Protein AF-W0RUN1-F1 (afdb_monomer_lite)

Foldseek 3Di:
DDPDPPVVVVVVVVVVCVVVVVVVVVPDPPDDPDPVNVVVVVVVVVVVVVVVVVVVVVVVVVVVVVVVVVVVVVVVVVVVVVVVVVVVVVVVVVVVVPPPPPDFDWAADPVRFIWTWDKDDAPCVVVDCRQIWIWIDGPQKIWIDRDDDPCVSVDDSHVVNVVVVDPRTDIDNDPDDDDDD

Structure (mmCIF, N/CA/C/O backbone):
data_AF-W0RUN1-F1
#
_entry.id   AF-W0RUN1-F1
#
loop_
_atom_site.group_PDB
_atom_site.id
_atom_site.type_symbol
_atom_site.label_atom_id
_atom_site.label_alt_id
_atom_site.label_comp_id
_atom_site.label_asym_id
_atom_site.label_entity_id
_atom_site.label_seq_id
_atom_site.pdbx_PDB_ins_code
_atom_site.Cartn_x
_atom_site.Cartn_y
_atom_site.Cartn_z
_atom_site.occupancy
_atom_site.B_iso_or_equiv
_atom_site.auth_seq_id
_atom_site.auth_comp_id
_atom_site.auth_asym_id
_atom_site.auth_atom_id
_atom_site.pdbx_PDB_model_num
ATOM 1 N N . MET A 1 1 ? 5.891 -4.183 -20.766 1.00 42.50 1 MET A N 1
ATOM 2 C CA . MET A 1 1 ? 6.185 -4.812 -22.067 1.00 42.50 1 MET A CA 1
ATOM 3 C C . MET A 1 1 ? 7.178 -3.918 -22.786 1.00 42.50 1 MET A C 1
ATOM 5 O O . MET A 1 1 ? 6.830 -2.793 -23.115 1.00 42.50 1 MET A O 1
ATOM 9 N N . SER A 1 2 ? 8.441 -4.336 -22.864 1.00 42.81 2 SER A N 1
ATOM 10 C CA . SER A 1 2 ? 9.472 -3.628 -23.635 1.00 42.81 2 SER A CA 1
ATOM 11 C C . SER A 1 2 ? 9.159 -3.742 -25.132 1.00 42.81 2 SER A C 1
ATOM 13 O O . SER A 1 2 ? 8.591 -4.765 -25.519 1.00 42.81 2 SER A O 1
ATOM 15 N N . PRO A 1 3 ? 9.534 -2.768 -25.978 1.00 51.84 3 PRO A N 1
ATOM 16 C CA . PRO A 1 3 ? 9.567 -3.003 -27.410 1.00 51.84 3 PRO A CA 1
ATOM 17 C C . PRO A 1 3 ? 10.746 -3.944 -27.664 1.00 51.84 3 PRO A C 1
ATOM 19 O O . PRO A 1 3 ? 11.905 -3.539 -27.615 1.00 51.84 3 PRO A O 1
ATOM 22 N N . ASN A 1 4 ? 10.452 -5.233 -27.827 1.00 47.16 4 A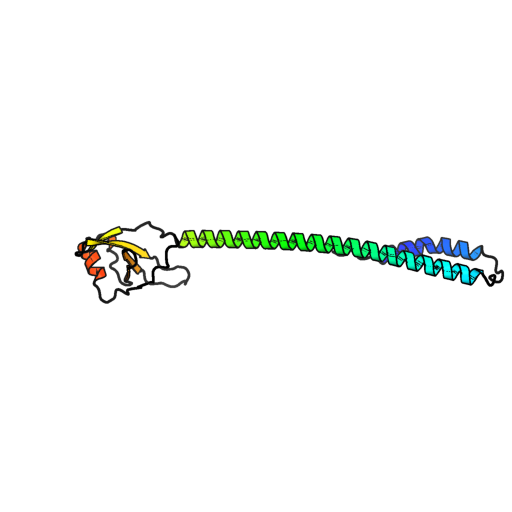SN A N 1
ATOM 23 C CA . ASN A 1 4 ? 11.400 -6.143 -28.449 1.00 47.16 4 ASN A CA 1
ATOM 24 C C . ASN A 1 4 ? 11.634 -5.572 -29.846 1.00 47.16 4 ASN A C 1
ATOM 26 O O . ASN A 1 4 ? 10.679 -5.459 -30.614 1.00 47.16 4 ASN A O 1
ATOM 30 N N . VAL A 1 5 ? 12.866 -5.159 -30.147 1.00 53.25 5 VAL A N 1
ATOM 31 C CA . VAL A 1 5 ? 13.280 -4.982 -31.539 1.00 53.25 5 VAL A CA 1
ATOM 32 C C . VAL A 1 5 ? 12.952 -6.305 -32.207 1.00 53.25 5 VAL A C 1
ATOM 34 O O . VAL A 1 5 ? 13.479 -7.344 -31.811 1.00 53.25 5 VAL A O 1
ATOM 37 N N . ASP A 1 6 ? 11.976 -6.276 -33.105 1.00 75.06 6 ASP A N 1
ATOM 38 C CA . ASP A 1 6 ? 11.451 -7.479 -33.716 1.00 75.06 6 ASP A CA 1
ATOM 39 C C . ASP A 1 6 ? 12.507 -7.998 -34.692 1.00 75.06 6 ASP A C 1
ATOM 41 O O . ASP A 1 6 ? 12.622 -7.548 -35.832 1.00 75.06 6 ASP A O 1
ATOM 45 N N . VAL A 1 7 ? 13.350 -8.896 -34.182 1.00 63.97 7 VAL A N 1
ATOM 46 C CA . VAL A 1 7 ? 14.444 -9.529 -34.923 1.00 63.97 7 VAL A CA 1
ATOM 47 C C . VAL A 1 7 ? 13.901 -10.228 -36.168 1.00 63.97 7 VAL A C 1
ATOM 49 O O . VAL A 1 7 ? 14.569 -10.232 -37.197 1.00 63.97 7 VAL A O 1
ATOM 52 N N . VAL A 1 8 ? 12.669 -10.746 -36.109 1.00 71.12 8 VAL A N 1
ATOM 53 C CA . VAL A 1 8 ? 11.999 -11.352 -37.264 1.00 71.12 8 VAL A CA 1
ATOM 54 C C . VAL A 1 8 ? 11.726 -10.281 -38.313 1.00 71.12 8 VAL A C 1
ATOM 56 O O . VAL A 1 8 ? 12.097 -10.446 -39.473 1.00 71.12 8 VAL A O 1
ATOM 59 N N . ARG A 1 9 ? 11.190 -9.129 -37.899 1.00 73.06 9 ARG A N 1
ATOM 60 C CA . ARG A 1 9 ? 10.934 -8.010 -38.811 1.00 73.06 9 ARG A CA 1
ATOM 61 C C . ARG A 1 9 ? 12.207 -7.421 -39.422 1.00 73.06 9 ARG A C 1
ATOM 63 O O . ARG A 1 9 ? 12.200 -7.027 -40.586 1.00 73.06 9 ARG A O 1
ATOM 70 N N . ALA A 1 10 ? 13.296 -7.359 -38.661 1.00 66.75 10 ALA A N 1
ATOM 71 C CA . ALA A 1 10 ? 14.588 -6.899 -39.168 1.00 66.75 10 ALA A CA 1
ATOM 72 C C . ALA A 1 10 ? 15.166 -7.858 -40.225 1.00 66.75 10 ALA A C 1
ATOM 74 O O . ALA A 1 10 ? 15.696 -7.400 -41.236 1.00 66.75 10 ALA A O 1
ATOM 75 N N . LEU A 1 11 ? 15.022 -9.173 -40.026 1.00 69.69 11 LEU A N 1
ATOM 76 C CA . LEU A 1 11 ? 15.449 -10.189 -40.993 1.00 69.69 11 LEU A CA 1
ATOM 77 C C . LEU A 1 11 ? 14.595 -10.179 -42.270 1.00 69.69 11 LEU A C 1
ATOM 79 O O . LEU A 1 11 ? 15.141 -10.338 -43.358 1.00 69.69 11 LEU A O 1
ATOM 83 N N . GLU A 1 12 ? 13.287 -9.927 -42.163 1.00 81.12 12 GLU A N 1
ATOM 84 C CA . GLU A 1 12 ? 12.407 -9.751 -43.330 1.00 81.12 12 GLU A CA 1
ATOM 85 C C . GLU A 1 12 ? 12.781 -8.532 -44.179 1.00 81.12 12 GLU A C 1
ATOM 87 O O . GLU A 1 12 ? 12.732 -8.584 -45.404 1.00 81.12 12 GLU A O 1
ATOM 92 N N . LEU A 1 13 ? 13.144 -7.416 -43.543 1.00 79.12 13 LEU A N 1
ATOM 93 C CA . LEU A 1 13 ? 13.573 -6.221 -44.273 1.00 79.12 13 LEU A CA 1
ATOM 94 C C . LEU A 1 13 ? 14.930 -6.439 -44.955 1.00 79.12 13 LEU A C 1
ATOM 96 O O . LEU A 1 13 ? 15.142 -5.957 -46.064 1.00 79.12 13 LEU A O 1
ATOM 100 N N . LEU A 1 14 ? 15.828 -7.199 -44.324 1.00 71.38 14 LEU A N 1
ATOM 101 C CA . LEU A 1 14 ? 17.114 -7.579 -44.910 1.00 71.38 14 LEU A CA 1
ATOM 102 C C . LEU A 1 14 ? 16.947 -8.463 -46.151 1.00 71.38 14 LEU A C 1
ATOM 104 O O . LEU A 1 14 ? 17.580 -8.183 -47.165 1.00 71.38 14 LEU A O 1
ATOM 108 N N . SER A 1 15 ? 16.065 -9.466 -46.115 1.00 81.06 15 SER A N 1
ATOM 109 C CA . SER A 1 15 ? 15.825 -10.337 -47.276 1.00 81.06 15 SER A CA 1
ATOM 110 C C . SER A 1 15 ? 15.152 -9.612 -48.445 1.00 81.06 15 SER A C 1
ATOM 112 O O . SER A 1 15 ? 15.349 -9.983 -49.600 1.00 81.06 15 SER A O 1
ATOM 114 N N . GLN A 1 16 ? 14.392 -8.546 -48.173 1.00 82.56 16 GLN A N 1
ATOM 115 C CA . GLN A 1 16 ? 13.814 -7.689 -49.214 1.00 82.56 16 GLN A CA 1
ATOM 116 C C . GLN A 1 16 ? 14.858 -6.791 -49.895 1.00 82.56 16 GLN A C 1
ATOM 118 O O . GLN A 1 16 ? 14.716 -6.499 -51.079 1.00 82.56 16 GLN A O 1
ATOM 123 N N . LEU A 1 17 ? 15.902 -6.375 -49.172 1.00 71.19 17 LEU A N 1
ATOM 124 C CA . LEU A 1 17 ? 16.966 -5.498 -49.684 1.00 71.19 17 LEU A CA 1
ATOM 125 C C . LEU A 1 17 ? 18.107 -6.263 -50.374 1.00 71.19 17 LEU A C 1
ATOM 127 O O . LEU A 1 17 ? 18.824 -5.700 -51.199 1.00 71.19 17 LEU A O 1
ATOM 131 N N . GLU A 1 18 ? 18.274 -7.546 -50.059 1.00 77.19 18 GLU A N 1
ATOM 132 C CA . GLU A 1 18 ? 19.295 -8.429 -50.632 1.00 77.19 18 GLU A CA 1
ATOM 133 C C . GLU A 1 18 ? 19.329 -8.455 -52.180 1.00 77.19 18 GLU A C 1
ATOM 135 O O . GLU A 1 18 ? 20.415 -8.293 -52.743 1.00 77.19 18 GLU A O 1
ATOM 140 N N . PRO A 1 19 ? 18.202 -8.569 -52.917 1.00 76.88 19 PRO A N 1
ATOM 141 C CA . PRO A 1 19 ? 18.239 -8.568 -54.382 1.00 76.88 19 PRO A CA 1
ATOM 142 C C . PRO A 1 19 ? 18.638 -7.213 -54.990 1.00 76.88 19 PRO A C 1
ATOM 144 O O . PRO A 1 19 ? 19.267 -7.187 -56.048 1.00 76.88 19 PRO A O 1
ATOM 147 N N . GLU A 1 20 ? 18.327 -6.092 -54.332 1.00 70.81 20 GLU A N 1
ATOM 148 C CA . GLU A 1 20 ? 18.754 -4.759 -54.785 1.00 70.81 20 GLU A CA 1
ATOM 149 C C . GLU A 1 20 ? 20.259 -4.548 -54.568 1.00 70.81 20 GLU A C 1
ATOM 151 O O . GLU A 1 20 ? 20.944 -3.983 -55.423 1.00 70.81 20 GLU A O 1
ATOM 156 N N . LEU A 1 21 ? 20.794 -5.065 -53.458 1.00 66.25 21 LEU A N 1
ATOM 157 C CA . LEU A 1 21 ? 22.228 -5.042 -53.163 1.00 66.25 21 LEU A CA 1
ATOM 158 C C . LEU A 1 21 ? 23.026 -5.881 -54.170 1.00 66.25 21 LEU A C 1
ATOM 160 O O . LEU A 1 21 ? 24.030 -5.407 -54.703 1.00 66.25 21 LEU A O 1
ATOM 164 N N . LEU A 1 22 ? 22.539 -7.080 -54.497 1.00 72.19 22 LEU A N 1
ATOM 165 C CA . LEU A 1 22 ? 23.160 -7.958 -55.494 1.00 72.19 22 LEU A CA 1
ATOM 166 C C . LEU A 1 22 ? 23.122 -7.357 -56.908 1.00 72.19 22 LEU A C 1
ATOM 168 O O . LEU A 1 22 ? 24.088 -7.478 -57.663 1.00 72.19 22 LEU A O 1
ATOM 172 N N . ALA A 1 23 ? 22.033 -6.671 -57.272 1.00 73.62 23 ALA A N 1
ATOM 173 C CA . ALA A 1 23 ? 21.937 -5.970 -58.551 1.00 73.62 23 ALA A CA 1
ATOM 174 C C . ALA A 1 23 ? 22.937 -4.805 -58.649 1.00 73.62 23 ALA A C 1
ATOM 176 O O . ALA A 1 23 ? 23.514 -4.576 -59.712 1.00 73.62 23 ALA A O 1
ATOM 177 N N . HIS A 1 24 ? 23.184 -4.096 -57.545 1.00 58.31 24 HIS A N 1
ATOM 178 C CA . HIS A 1 24 ? 24.196 -3.043 -57.493 1.00 58.31 24 HIS A CA 1
ATOM 179 C C . HIS A 1 24 ? 25.624 -3.587 -57.585 1.00 58.31 24 HIS A C 1
ATOM 181 O O . HIS A 1 24 ? 26.453 -2.974 -58.256 1.00 58.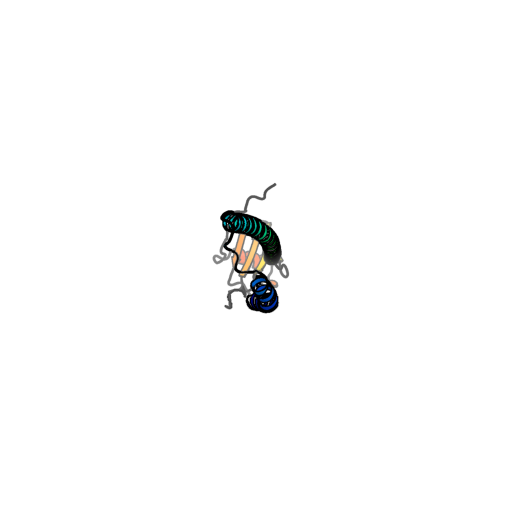31 24 HIS A O 1
ATOM 187 N N . GLU A 1 25 ? 25.906 -4.739 -56.977 1.00 60.25 25 GLU A N 1
ATOM 188 C CA . GLU A 1 25 ? 27.221 -5.388 -57.039 1.00 60.25 25 GLU A CA 1
ATOM 189 C C . GLU A 1 25 ? 27.553 -5.888 -58.457 1.00 60.25 25 GLU A C 1
ATOM 191 O O . GLU A 1 25 ? 28.678 -5.723 -58.927 1.00 60.25 25 GLU A O 1
ATOM 196 N N . ALA A 1 26 ? 26.558 -6.396 -59.193 1.00 64.69 26 ALA A N 1
ATOM 197 C CA . ALA A 1 26 ? 26.730 -6.895 -60.562 1.00 64.69 26 ALA A CA 1
ATOM 198 C C . ALA A 1 26 ? 27.010 -5.800 -61.615 1.00 64.69 26 ALA A C 1
ATOM 200 O O . ALA A 1 26 ? 27.512 -6.101 -62.700 1.00 64.69 26 ALA A O 1
ATOM 201 N N . VAL A 1 27 ? 26.680 -4.537 -61.322 1.00 63.47 27 VAL A N 1
ATOM 202 C CA . VAL A 1 27 ? 26.853 -3.398 -62.245 1.00 63.47 27 VAL A CA 1
ATOM 203 C C . VAL A 1 27 ? 28.206 -2.700 -62.058 1.00 63.47 27 VAL A C 1
ATOM 205 O O . VAL A 1 27 ? 28.616 -1.918 -62.917 1.00 63.47 27 VAL A O 1
ATOM 208 N N . VAL A 1 28 ? 28.947 -2.999 -60.985 1.00 54.78 28 VAL A N 1
ATOM 209 C CA . VAL A 1 28 ? 30.280 -2.428 -60.759 1.00 54.78 28 VAL A CA 1
ATOM 210 C C . VAL A 1 28 ? 31.309 -3.220 -61.579 1.00 54.78 28 VAL A C 1
ATOM 212 O O . VAL A 1 28 ? 31.583 -4.379 -61.263 1.00 54.78 28 VAL A O 1
ATOM 215 N N . PRO A 1 29 ? 31.906 -2.648 -62.645 1.00 57.69 29 PRO A N 1
ATOM 216 C CA . PRO A 1 29 ? 32.961 -3.334 -63.379 1.00 57.69 29 PRO A CA 1
ATOM 217 C C . PRO A 1 29 ? 34.154 -3.594 -62.443 1.00 57.69 29 PRO A C 1
ATOM 219 O O . PRO A 1 29 ? 34.445 -2.743 -61.599 1.00 57.69 29 PRO A O 1
ATOM 222 N N . PRO A 1 30 ? 34.893 -4.711 -62.597 1.00 58.34 30 PRO A N 1
ATOM 223 C CA . PRO A 1 30 ? 36.082 -5.012 -61.801 1.00 58.34 30 PRO A CA 1
ATOM 224 C C . PRO A 1 30 ? 37.256 -4.108 -62.219 1.00 58.34 30 PRO A C 1
ATOM 226 O O . PRO A 1 30 ? 38.252 -4.544 -62.794 1.00 58.34 30 PRO A O 1
ATOM 229 N N . GLY A 1 31 ? 37.124 -2.808 -61.972 1.00 59.00 31 GLY A N 1
ATOM 230 C CA . GLY A 1 31 ? 38.216 -1.851 -61.975 1.00 59.00 31 GLY A CA 1
ATOM 231 C C . GLY A 1 31 ? 38.886 -1.880 -60.610 1.00 59.00 31 GLY A C 1
ATOM 232 O O . GLY A 1 31 ? 38.207 -1.931 -59.587 1.00 59.00 31 GLY A O 1
ATOM 233 N N . ARG A 1 32 ? 40.225 -1.872 -60.582 1.00 51.28 32 ARG A N 1
ATOM 234 C CA . ARG A 1 32 ? 40.988 -1.731 -59.333 1.00 51.28 32 ARG A CA 1
ATOM 235 C C . ARG A 1 32 ? 40.402 -0.562 -58.528 1.00 51.28 32 ARG A C 1
ATOM 237 O O . ARG A 1 32 ? 40.355 0.531 -59.095 1.00 51.28 32 ARG A O 1
ATOM 244 N N . PRO A 1 33 ? 39.992 -0.764 -57.260 1.00 55.75 33 PRO A N 1
ATOM 245 C CA . PRO A 1 33 ? 39.537 0.339 -56.429 1.00 55.75 33 PRO A CA 1
ATOM 246 C C . PRO A 1 33 ? 40.650 1.379 -56.412 1.00 55.75 33 PRO A C 1
ATOM 248 O O . PRO A 1 33 ? 41.820 1.045 -56.182 1.00 55.75 33 PRO A O 1
ATOM 251 N N . SER A 1 34 ? 40.303 2.625 -56.729 1.00 57.16 34 SER A N 1
ATOM 252 C CA . SER A 1 34 ? 41.247 3.719 -56.573 1.00 57.16 34 SER A CA 1
ATOM 253 C C . SER A 1 34 ? 41.699 3.703 -55.111 1.00 57.16 34 SER A C 1
ATOM 255 O O . SER A 1 34 ? 40.866 3.475 -54.230 1.00 57.16 34 SER A O 1
ATOM 257 N N . PRO A 1 35 ? 42.983 3.938 -54.795 1.00 56.78 35 PRO A N 1
ATOM 258 C CA . PRO A 1 35 ? 43.450 3.968 -53.409 1.00 56.78 35 PRO A CA 1
ATOM 259 C C . PRO A 1 35 ? 42.685 4.970 -52.514 1.00 56.78 35 PRO A C 1
ATOM 261 O O . PRO A 1 35 ? 42.828 4.912 -51.301 1.00 56.78 35 PRO A O 1
ATOM 264 N N . GLY A 1 36 ? 41.841 5.848 -53.077 1.00 67.56 36 GLY A N 1
ATOM 265 C CA . GLY A 1 36 ? 40.927 6.721 -52.333 1.00 67.56 36 GLY A CA 1
ATOM 266 C C . GLY A 1 36 ? 39.513 6.176 -52.061 1.00 67.56 36 GLY A C 1
ATOM 267 O O . GLY A 1 36 ? 38.819 6.748 -51.220 1.00 67.56 36 GLY A O 1
ATOM 268 N N . ASP A 1 37 ? 39.075 5.100 -52.722 1.00 73.94 37 ASP A N 1
ATOM 269 C CA . ASP A 1 37 ? 37.693 4.597 -52.621 1.00 73.94 37 ASP A CA 1
ATOM 270 C C . ASP A 1 37 ? 37.463 3.822 -51.317 1.00 73.94 37 ASP A C 1
ATOM 272 O O . ASP A 1 37 ? 36.435 3.994 -50.662 1.00 73.94 37 ASP A O 1
ATOM 276 N N . GLY A 1 38 ? 38.458 3.035 -50.890 1.00 76.50 38 GLY A N 1
ATOM 277 C CA . GLY A 1 38 ? 38.433 2.353 -49.592 1.00 76.50 38 GLY A CA 1
ATOM 278 C C . GLY A 1 38 ? 38.380 3.346 -48.431 1.00 76.50 38 GLY A C 1
ATOM 279 O O . GLY A 1 38 ? 37.528 3.235 -47.554 1.00 76.50 38 GLY A O 1
ATOM 280 N N . ASP A 1 39 ? 39.205 4.392 -48.485 1.00 76.44 39 ASP A N 1
ATOM 281 C CA . ASP A 1 39 ? 39.202 5.462 -47.484 1.00 76.44 39 ASP A CA 1
ATOM 282 C C . ASP A 1 39 ? 37.882 6.253 -47.472 1.00 76.44 39 ASP A C 1
ATOM 284 O O . ASP A 1 39 ? 37.433 6.718 -46.420 1.00 76.44 39 ASP A O 1
ATOM 288 N N . ALA A 1 40 ? 37.249 6.446 -48.634 1.00 74.19 40 ALA A N 1
ATOM 289 C CA . ALA A 1 40 ? 35.947 7.102 -48.729 1.00 74.19 40 ALA A CA 1
ATOM 290 C C . ALA A 1 40 ? 34.832 6.244 -48.115 1.00 74.19 40 ALA A C 1
ATOM 292 O O . ALA A 1 40 ? 34.020 6.770 -47.346 1.00 74.19 40 ALA A O 1
ATOM 293 N N . LEU A 1 41 ? 34.832 4.938 -48.392 1.00 79.00 41 LEU A N 1
ATOM 294 C CA . LEU A 1 41 ? 33.904 3.980 -47.797 1.00 79.00 41 LEU A CA 1
ATOM 295 C C . LEU A 1 41 ? 34.080 3.906 -46.275 1.00 79.00 41 LEU A C 1
ATOM 297 O O . LEU A 1 41 ? 33.103 4.030 -45.537 1.00 79.00 41 LEU A O 1
ATOM 301 N N . ASP A 1 42 ? 35.317 3.813 -45.790 1.00 77.44 42 ASP A N 1
ATOM 302 C CA . ASP A 1 42 ? 35.623 3.785 -44.358 1.00 77.44 42 ASP A CA 1
ATOM 303 C C . ASP A 1 42 ? 35.148 5.054 -43.640 1.00 77.44 42 ASP A C 1
ATOM 305 O O . ASP A 1 42 ? 34.577 4.986 -42.545 1.00 77.44 42 ASP A O 1
ATOM 309 N N . ARG A 1 43 ? 35.328 6.233 -44.252 1.00 72.31 43 ARG A N 1
ATOM 310 C CA . ARG A 1 43 ? 34.796 7.493 -43.708 1.00 72.31 43 ARG A CA 1
ATOM 311 C C . ARG A 1 43 ? 33.269 7.494 -43.664 1.00 72.31 43 ARG A C 1
ATOM 313 O O . ARG A 1 43 ? 32.705 7.916 -42.652 1.00 72.31 43 ARG A O 1
ATOM 320 N N . ALA A 1 44 ? 32.606 7.011 -44.714 1.00 76.31 44 ALA A N 1
ATOM 321 C CA . ALA A 1 44 ? 31.148 6.929 -44.769 1.00 76.31 44 ALA A CA 1
ATOM 322 C C . ALA A 1 44 ? 30.592 5.964 -43.708 1.00 76.31 44 ALA A C 1
ATOM 324 O O . ALA A 1 44 ? 29.668 6.325 -42.977 1.00 76.31 44 ALA A O 1
ATOM 325 N N . LEU A 1 45 ? 31.206 4.787 -43.544 1.00 75.44 45 LEU A N 1
ATOM 326 C CA . LEU A 1 45 ? 30.834 3.806 -42.522 1.00 75.44 45 LEU A CA 1
ATOM 327 C C . LEU A 1 45 ? 31.027 4.361 -41.107 1.00 75.44 45 LEU A C 1
ATOM 329 O O . LEU A 1 45 ? 30.131 4.245 -40.269 1.00 75.44 45 LEU A O 1
ATOM 333 N N . ARG A 1 46 ? 32.155 5.031 -40.832 1.00 75.25 46 ARG A N 1
ATOM 334 C CA . ARG A 1 46 ? 32.400 5.673 -39.527 1.00 75.25 46 ARG A CA 1
ATOM 335 C C . ARG A 1 46 ? 31.381 6.773 -39.229 1.00 75.25 46 ARG A C 1
ATOM 337 O O . ARG A 1 46 ? 30.883 6.840 -38.105 1.00 75.25 46 ARG A O 1
ATOM 344 N N . ALA A 1 47 ? 31.046 7.607 -40.214 1.00 77.31 47 ALA A N 1
ATOM 345 C CA . ALA A 1 47 ? 30.034 8.651 -40.064 1.00 77.31 47 ALA A CA 1
ATOM 346 C C . ALA A 1 47 ? 28.631 8.060 -39.833 1.00 77.31 47 ALA A C 1
ATOM 348 O O . ALA A 1 47 ? 27.917 8.506 -38.932 1.00 77.31 47 ALA A O 1
ATOM 349 N N . GLY A 1 48 ? 28.263 7.017 -40.584 1.00 78.31 48 GLY A N 1
ATOM 350 C CA . GLY A 1 48 ? 27.003 6.289 -40.417 1.00 78.31 48 GLY A CA 1
ATOM 351 C C . GLY A 1 48 ? 26.875 5.652 -39.032 1.00 78.31 48 GLY A C 1
ATOM 352 O O . GLY A 1 48 ? 25.873 5.856 -38.349 1.00 78.31 48 GLY A O 1
ATOM 353 N N . LEU A 1 49 ? 27.923 4.969 -38.557 1.00 76.19 49 LEU A N 1
ATOM 354 C CA . LEU A 1 49 ? 27.967 4.384 -37.212 1.00 76.19 49 LEU A CA 1
ATOM 355 C C . LEU A 1 49 ? 27.877 5.442 -36.106 1.00 76.19 49 LEU A C 1
ATOM 357 O O . LEU A 1 49 ? 27.197 5.228 -35.101 1.00 76.19 49 LEU A O 1
ATOM 361 N N 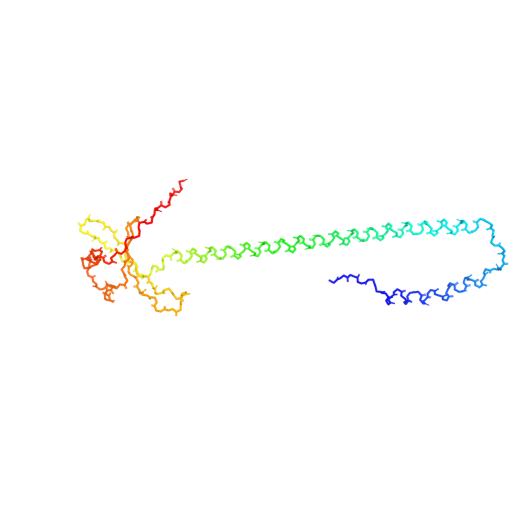. ALA A 1 50 ? 28.549 6.586 -36.269 1.00 71.00 50 ALA A N 1
ATOM 362 C CA . ALA A 1 50 ? 28.464 7.688 -35.314 1.00 71.00 50 ALA A CA 1
ATOM 363 C C . ALA A 1 50 ? 27.036 8.249 -35.232 1.00 71.00 50 ALA A C 1
ATOM 365 O O . ALA A 1 50 ? 26.513 8.437 -34.133 1.00 71.00 50 ALA A O 1
ATOM 366 N N . ARG A 1 51 ? 26.379 8.445 -36.382 1.00 81.75 51 ARG A N 1
ATOM 367 C CA . ARG A 1 51 ? 24.983 8.891 -36.449 1.00 81.75 51 ARG A CA 1
ATOM 368 C C . ARG A 1 51 ? 24.031 7.887 -35.800 1.00 81.75 51 ARG A C 1
ATOM 370 O O . ARG A 1 51 ? 23.232 8.283 -34.956 1.00 81.75 51 ARG A O 1
ATOM 377 N N . LEU A 1 52 ? 24.174 6.599 -36.116 1.00 79.31 52 LEU A N 1
ATOM 378 C CA . LEU A 1 52 ? 23.353 5.536 -35.536 1.00 79.31 52 LEU A CA 1
ATOM 379 C C . LEU A 1 52 ? 23.487 5.494 -34.005 1.00 79.31 52 LEU A C 1
ATOM 381 O O . LEU A 1 52 ? 22.493 5.385 -33.297 1.00 79.31 52 LEU A O 1
ATOM 385 N N . ARG A 1 53 ? 24.706 5.648 -33.468 1.00 78.62 53 ARG A N 1
ATOM 386 C CA . ARG A 1 53 ? 24.929 5.720 -32.012 1.00 78.62 53 ARG A CA 1
ATOM 387 C C . ARG A 1 53 ? 24.202 6.897 -31.365 1.00 78.62 53 ARG A C 1
ATOM 389 O O . ARG A 1 53 ? 23.668 6.743 -30.269 1.00 78.62 53 ARG A O 1
ATOM 396 N N . VAL A 1 54 ? 24.179 8.056 -32.023 1.00 82.56 54 VAL A N 1
ATOM 397 C CA . VAL A 1 54 ? 23.452 9.236 -31.530 1.00 82.56 54 VAL A CA 1
ATOM 398 C C . VAL A 1 54 ? 21.943 9.000 -31.564 1.00 82.56 54 VAL A C 1
ATOM 400 O O . VAL A 1 54 ? 21.265 9.312 -30.587 1.00 82.56 54 VAL A O 1
ATOM 403 N N . GLU A 1 55 ? 21.419 8.427 -32.647 1.00 83.88 55 GLU A N 1
ATOM 404 C CA . GLU A 1 55 ? 19.990 8.125 -32.793 1.00 83.88 55 GLU A CA 1
ATOM 405 C C . GLU A 1 55 ? 19.533 7.088 -31.755 1.00 83.88 55 GLU A C 1
ATOM 407 O O . GLU A 1 55 ? 18.625 7.378 -30.974 1.00 83.88 55 GLU A O 1
ATOM 412 N N . ILE A 1 56 ? 20.250 5.965 -31.622 1.00 81.12 56 ILE A N 1
ATOM 413 C CA . ILE A 1 56 ? 19.996 4.952 -30.582 1.00 81.12 56 ILE A CA 1
ATOM 414 C C . ILE A 1 56 ? 20.096 5.574 -29.185 1.00 81.12 56 ILE A C 1
ATOM 416 O O . ILE A 1 56 ? 19.256 5.309 -28.324 1.00 81.12 56 ILE A O 1
ATOM 420 N N . GLY A 1 57 ? 21.097 6.425 -28.938 1.00 83.56 57 GLY A N 1
ATOM 421 C CA . GLY A 1 57 ? 21.253 7.124 -27.662 1.00 83.56 57 GLY A CA 1
ATOM 422 C C . GLY A 1 57 ? 20.063 8.033 -27.341 1.00 83.56 57 GLY A C 1
ATOM 423 O O . GLY A 1 57 ? 19.567 8.034 -26.212 1.00 83.56 57 GLY A O 1
ATOM 424 N N . ARG A 1 58 ? 19.557 8.765 -28.339 1.00 86.62 58 ARG A N 1
ATOM 425 C CA . ARG A 1 58 ? 18.390 9.645 -28.203 1.00 86.62 58 ARG A CA 1
ATOM 426 C C . ARG A 1 58 ? 17.114 8.854 -27.936 1.00 86.62 58 ARG A C 1
ATOM 428 O O . ARG A 1 58 ? 16.369 9.212 -27.025 1.00 86.62 58 ARG A O 1
ATOM 435 N N . GLU A 1 59 ? 16.868 7.786 -28.687 1.00 85.94 59 GLU A N 1
ATOM 436 C CA . GLU A 1 59 ? 15.709 6.909 -28.485 1.00 85.94 59 GLU A CA 1
ATOM 437 C C . GLU A 1 59 ? 15.752 6.230 -27.115 1.00 85.94 59 GLU A C 1
ATOM 439 O O . GLU A 1 59 ? 14.764 6.250 -26.379 1.00 85.94 59 GLU A O 1
ATOM 444 N N . THR A 1 60 ? 16.926 5.728 -26.720 1.00 86.25 60 THR A N 1
ATOM 445 C CA . THR A 1 60 ? 17.151 5.145 -25.392 1.00 86.25 60 THR A CA 1
ATOM 446 C C . THR A 1 60 ? 16.851 6.164 -24.297 1.00 86.25 60 THR A C 1
ATOM 448 O O . THR A 1 60 ? 16.151 5.849 -23.336 1.00 86.25 60 THR A O 1
ATOM 451 N N . PHE A 1 61 ? 17.322 7.406 -24.440 1.00 85.81 61 PHE A N 1
ATOM 452 C CA . PHE A 1 61 ? 17.039 8.468 -23.476 1.00 85.81 61 PHE A CA 1
ATOM 453 C C . PHE A 1 61 ? 15.541 8.795 -23.389 1.00 85.81 61 PHE A C 1
ATOM 455 O O . PHE A 1 61 ? 15.008 8.900 -22.284 1.00 85.81 61 PHE A O 1
ATOM 462 N N . ILE A 1 62 ? 14.842 8.914 -24.525 1.00 88.25 62 ILE A N 1
ATOM 463 C CA . ILE A 1 62 ? 13.387 9.150 -24.560 1.00 88.25 62 ILE A CA 1
ATOM 464 C C . ILE A 1 62 ? 12.645 8.012 -23.851 1.00 88.25 62 ILE A C 1
ATOM 466 O O . ILE A 1 62 ? 11.789 8.271 -23.001 1.00 88.25 62 ILE A O 1
ATOM 470 N N . TYR A 1 63 ? 13.010 6.761 -24.139 1.00 87.00 63 TYR A N 1
ATOM 471 C CA . TYR A 1 63 ? 12.427 5.589 -23.494 1.00 87.00 63 TYR A CA 1
ATOM 472 C C . TYR A 1 63 ? 12.666 5.585 -21.978 1.00 87.00 63 TYR A C 1
ATOM 474 O O . TYR A 1 63 ? 11.728 5.392 -21.201 1.00 87.00 63 TYR A O 1
ATOM 482 N N . LEU A 1 64 ? 13.904 5.835 -21.537 1.00 82.44 64 LEU A N 1
ATOM 483 C CA . LEU A 1 64 ? 14.243 5.894 -20.115 1.00 82.44 64 LEU A CA 1
ATOM 484 C C . LEU A 1 64 ? 13.502 7.028 -19.402 1.00 82.44 64 LEU A C 1
ATOM 486 O O . LEU A 1 64 ? 13.020 6.826 -18.286 1.00 82.44 64 LEU A O 1
ATOM 490 N N . ARG A 1 65 ? 13.356 8.193 -20.045 1.00 91.19 65 ARG A N 1
ATOM 491 C CA . ARG A 1 65 ? 12.593 9.321 -19.499 1.00 91.19 65 ARG A CA 1
ATOM 492 C C . ARG A 1 65 ? 11.126 8.956 -19.306 1.00 91.19 65 ARG A C 1
ATOM 494 O O . ARG A 1 65 ? 10.614 9.095 -18.198 1.00 91.19 65 ARG A O 1
ATOM 501 N N . TRP A 1 66 ? 10.481 8.424 -20.344 1.00 96.25 66 TRP A N 1
ATOM 502 C CA . TRP A 1 66 ? 9.096 7.955 -20.268 1.00 96.25 66 TRP A CA 1
ATOM 503 C C . TRP A 1 66 ? 8.915 6.897 -19.170 1.00 96.25 66 TRP A C 1
ATOM 505 O O . TRP A 1 66 ? 7.985 6.968 -18.365 1.00 96.25 66 TRP A O 1
ATOM 515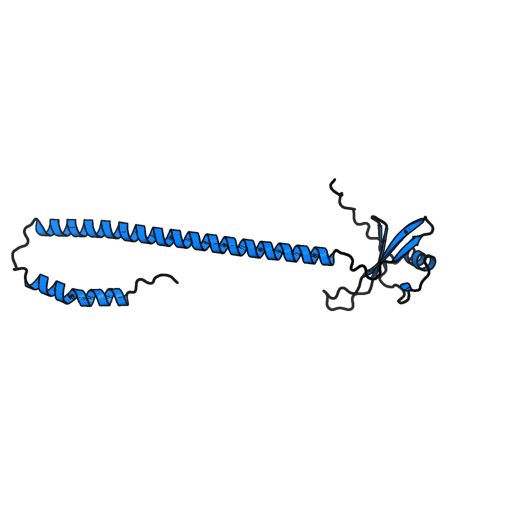 N N . ARG A 1 67 ? 9.842 5.936 -19.073 1.00 90.56 67 ARG A N 1
ATOM 516 C CA . ARG A 1 67 ? 9.804 4.892 -18.041 1.00 90.56 67 ARG A CA 1
ATOM 517 C C . ARG A 1 67 ? 9.936 5.474 -16.633 1.00 90.56 67 ARG A C 1
ATOM 519 O O . ARG A 1 67 ? 9.242 5.022 -15.723 1.00 90.56 67 ARG A O 1
ATOM 526 N N . ALA A 1 68 ? 10.796 6.474 -16.446 1.00 89.12 68 ALA A N 1
ATOM 527 C CA . ALA A 1 68 ? 10.945 7.170 -15.173 1.00 89.12 68 A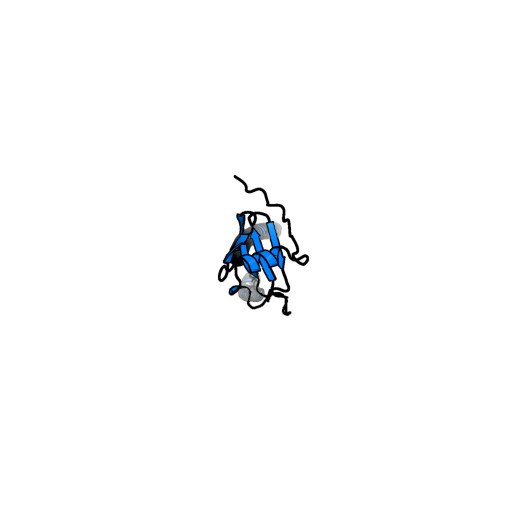LA A CA 1
ATOM 528 C C . ALA A 1 68 ? 9.685 7.972 -14.802 1.00 89.12 68 ALA A C 1
ATOM 530 O O . ALA A 1 68 ? 9.268 7.945 -13.645 1.00 89.12 68 ALA A O 1
ATOM 531 N N . GLU A 1 69 ? 9.053 8.644 -15.766 1.00 91.94 69 GLU A N 1
ATOM 532 C CA . GLU A 1 69 ? 7.778 9.350 -15.577 1.00 91.94 69 GLU A CA 1
ATOM 533 C C . GLU A 1 69 ? 6.668 8.378 -15.140 1.00 91.94 69 GLU A C 1
ATOM 535 O O . GLU A 1 69 ? 6.054 8.580 -14.091 1.00 91.94 69 GLU A O 1
ATOM 540 N N . ARG A 1 70 ? 6.497 7.253 -15.848 1.00 92.75 70 ARG A N 1
ATOM 541 C CA . ARG A 1 70 ? 5.543 6.191 -15.475 1.00 92.75 70 ARG A CA 1
ATOM 542 C C . ARG A 1 70 ? 5.809 5.615 -14.083 1.00 92.75 70 ARG A C 1
ATOM 544 O O . ARG A 1 70 ? 4.873 5.398 -13.316 1.00 92.75 70 ARG A O 1
ATOM 551 N N . ALA A 1 71 ? 7.074 5.392 -13.725 1.00 88.94 71 ALA A N 1
ATOM 552 C CA . ALA A 1 71 ? 7.433 4.906 -12.393 1.00 88.94 71 ALA A CA 1
ATOM 553 C C . ALA A 1 71 ? 7.077 5.919 -11.289 1.00 88.94 71 ALA A C 1
ATOM 555 O O . ALA A 1 71 ? 6.611 5.529 -10.217 1.00 88.94 71 ALA A O 1
ATOM 556 N N . ARG A 1 72 ? 7.254 7.223 -11.546 1.00 93.62 72 ARG A N 1
ATOM 557 C CA . ARG A 1 72 ? 6.865 8.290 -10.609 1.00 93.62 72 ARG A CA 1
ATOM 558 C C . ARG A 1 72 ? 5.353 8.356 -10.415 1.00 93.62 72 ARG A C 1
ATOM 560 O O . ARG A 1 72 ? 4.911 8.478 -9.275 1.00 93.62 72 ARG A O 1
ATOM 567 N N . GLU A 1 73 ? 4.577 8.240 -11.489 1.00 94.62 73 GLU A N 1
ATOM 568 C CA . GLU A 1 73 ? 3.109 8.207 -11.426 1.00 94.62 73 GLU A CA 1
ATOM 569 C C . GLU A 1 73 ? 2.604 6.999 -10.625 1.00 94.62 73 GLU A C 1
ATOM 571 O O . GLU A 1 73 ? 1.803 7.164 -9.705 1.00 94.62 73 GLU A O 1
ATOM 576 N N . ALA A 1 74 ? 3.133 5.801 -10.894 1.00 92.50 74 ALA A N 1
ATOM 577 C CA . ALA A 1 74 ? 2.804 4.598 -10.129 1.00 92.50 74 ALA A CA 1
ATOM 578 C C . ALA A 1 74 ? 3.147 4.748 -8.636 1.00 92.50 74 ALA A C 1
ATOM 580 O O . ALA A 1 74 ? 2.337 4.415 -7.769 1.00 92.50 74 ALA A O 1
ATOM 581 N N . ALA A 1 75 ? 4.316 5.312 -8.314 1.00 91.00 75 ALA A N 1
ATOM 582 C CA . ALA A 1 75 ? 4.696 5.574 -6.928 1.00 91.00 75 ALA A CA 1
ATOM 583 C C . ALA A 1 75 ? 3.777 6.608 -6.250 1.00 91.00 75 ALA A C 1
ATOM 585 O O . ALA A 1 75 ? 3.491 6.489 -5.058 1.00 91.00 75 ALA A O 1
ATOM 586 N N . ALA A 1 76 ? 3.308 7.626 -6.979 1.00 94.44 76 ALA A N 1
ATOM 587 C CA . ALA A 1 76 ? 2.355 8.603 -6.460 1.00 94.44 76 ALA A CA 1
ATOM 588 C C . ALA A 1 76 ? 0.991 7.959 -6.156 1.00 94.44 76 ALA A C 1
ATOM 590 O O . ALA A 1 76 ? 0.451 8.180 -5.070 1.00 94.44 76 ALA A O 1
ATOM 591 N N . ALA A 1 77 ? 0.486 7.110 -7.055 1.00 93.62 77 ALA A N 1
ATOM 592 C CA . ALA A 1 77 ? -0.758 6.369 -6.855 1.00 93.62 77 ALA A CA 1
ATOM 593 C C . ALA A 1 77 ? -0.686 5.452 -5.621 1.00 93.62 77 ALA A C 1
ATOM 595 O O . ALA A 1 77 ? -1.544 5.536 -4.742 1.00 93.62 77 ALA A O 1
ATOM 596 N N . ALA A 1 78 ? 0.392 4.672 -5.483 1.00 91.94 78 ALA A N 1
ATOM 597 C CA . ALA A 1 78 ? 0.594 3.790 -4.332 1.00 91.94 78 ALA A CA 1
ATOM 598 C C . ALA A 1 78 ? 0.643 4.558 -2.996 1.00 91.94 78 ALA A C 1
ATOM 600 O O . ALA A 1 78 ? 0.087 4.122 -1.986 1.00 91.94 78 ALA A O 1
ATOM 601 N N . ARG A 1 79 ? 1.274 5.743 -2.969 1.00 94.69 79 ARG A N 1
ATOM 602 C CA . ARG A 1 79 ? 1.277 6.602 -1.770 1.00 94.69 79 ARG A CA 1
ATOM 603 C C . ARG A 1 79 ? -0.113 7.148 -1.446 1.00 94.69 79 ARG A C 1
ATOM 605 O O . ARG A 1 79 ? -0.459 7.222 -0.267 1.00 94.69 79 ARG A O 1
ATOM 612 N N . ALA A 1 80 ? -0.894 7.532 -2.455 1.00 94.88 80 ALA A N 1
ATOM 613 C CA . ALA A 1 80 ? -2.255 8.028 -2.265 1.00 94.88 80 ALA A CA 1
ATOM 614 C C . ALA A 1 80 ? -3.178 6.938 -1.695 1.00 94.88 80 ALA A C 1
ATOM 616 O O . ALA A 1 80 ? -3.924 7.200 -0.749 1.00 94.88 80 ALA A O 1
ATOM 617 N N . GLU A 1 81 ? -3.065 5.710 -2.201 1.00 96.06 81 GLU A N 1
ATOM 618 C CA . GLU A 1 81 ? -3.784 4.542 -1.689 1.00 96.06 81 GLU A CA 1
ATOM 619 C C . GLU A 1 81 ? -3.395 4.234 -0.237 1.00 96.06 81 GLU A C 1
ATOM 621 O O . GLU A 1 81 ? -4.257 4.168 0.642 1.00 96.06 81 GLU A O 1
ATOM 626 N N . ALA A 1 82 ? -2.095 4.168 0.065 1.00 93.00 82 ALA A N 1
ATOM 627 C CA . ALA A 1 82 ? -1.617 3.966 1.431 1.00 93.00 82 ALA A CA 1
ATOM 628 C C . ALA A 1 82 ? -2.105 5.072 2.389 1.00 93.00 82 ALA A C 1
ATOM 630 O O . ALA A 1 82 ? -2.457 4.804 3.540 1.00 93.00 82 ALA A O 1
ATOM 631 N N . ALA A 1 83 ? -2.164 6.325 1.929 1.00 94.44 83 ALA A N 1
ATOM 632 C CA . ALA A 1 83 ? -2.714 7.432 2.707 1.00 94.44 83 ALA A CA 1
ATOM 633 C C . ALA A 1 83 ? -4.235 7.310 2.909 1.00 94.44 83 ALA A C 1
ATOM 635 O O . ALA A 1 83 ? -4.739 7.661 3.978 1.00 94.44 83 ALA A O 1
ATOM 636 N N . ALA A 1 84 ? -4.980 6.809 1.920 1.00 95.12 84 ALA A N 1
ATOM 637 C CA . ALA A 1 84 ? -6.405 6.518 2.057 1.00 95.12 84 ALA A CA 1
ATOM 638 C C . ALA A 1 84 ? -6.652 5.410 3.092 1.00 95.12 84 ALA A C 1
ATOM 640 O O . ALA A 1 84 ? -7.436 5.622 4.015 1.00 95.12 84 ALA A O 1
ATOM 641 N N . LEU A 1 85 ? -5.901 4.307 3.024 1.00 95.56 85 LEU A N 1
ATOM 642 C CA . LEU A 1 85 ? -5.971 3.207 3.993 1.00 95.56 85 LEU A CA 1
ATOM 643 C C . LEU A 1 85 ? -5.637 3.661 5.419 1.00 95.56 85 LEU A C 1
ATOM 645 O O . LEU A 1 85 ? -6.296 3.276 6.381 1.00 95.56 85 LEU A O 1
ATOM 649 N N . ARG A 1 86 ? -4.640 4.537 5.589 1.00 94.19 86 ARG A N 1
ATOM 650 C CA . ARG A 1 86 ? -4.332 5.113 6.909 1.00 94.19 86 ARG A CA 1
ATOM 651 C C . ARG A 1 86 ? -5.464 5.991 7.436 1.00 94.19 86 ARG A C 1
ATOM 653 O O . ARG A 1 86 ? -5.724 5.984 8.638 1.00 94.19 86 ARG A O 1
ATOM 660 N N . ARG A 1 87 ? -6.140 6.749 6.565 1.00 93.38 87 ARG A N 1
ATOM 661 C CA . ARG A 1 87 ? -7.298 7.568 6.955 1.00 93.38 87 ARG A CA 1
ATOM 662 C C . ARG A 1 87 ? -8.477 6.700 7.375 1.00 93.38 87 ARG A C 1
ATOM 664 O O . ARG A 1 87 ? -9.057 6.984 8.418 1.00 93.38 87 ARG A O 1
ATOM 671 N N . THR A 1 88 ? -8.791 5.642 6.628 1.00 91.44 88 THR A N 1
ATOM 672 C CA . THR A 1 88 ? -9.872 4.717 7.000 1.00 91.44 88 THR A CA 1
ATOM 673 C C . THR A 1 88 ? -9.539 3.978 8.289 1.00 91.44 88 THR A C 1
ATOM 675 O O . THR A 1 88 ? -10.361 3.984 9.194 1.00 91.44 88 THR A O 1
ATOM 678 N N . ALA A 1 89 ? -8.313 3.470 8.448 1.00 89.19 89 ALA A N 1
ATOM 679 C CA . ALA A 1 89 ? -7.868 2.833 9.690 1.00 89.19 89 ALA A CA 1
ATOM 680 C C . ALA A 1 89 ? -7.926 3.782 10.902 1.00 89.19 89 ALA A C 1
ATOM 682 O O . ALA A 1 89 ? -8.252 3.376 12.014 1.00 89.19 89 ALA A O 1
ATOM 683 N N . ARG A 1 90 ? -7.620 5.071 10.711 1.00 88.50 90 ARG A N 1
ATOM 684 C CA . ARG A 1 90 ? -7.758 6.073 11.776 1.00 88.50 90 ARG A CA 1
ATOM 685 C C . ARG A 1 90 ? -9.223 6.374 12.087 1.00 88.50 90 ARG A C 1
ATOM 687 O O . ARG A 1 90 ? -9.553 6.580 13.250 1.00 88.50 90 ARG A O 1
ATOM 694 N N . ALA A 1 91 ? -10.082 6.422 11.071 1.00 84.00 91 ALA A N 1
ATOM 695 C CA . ALA A 1 91 ? -11.514 6.630 11.246 1.00 84.00 91 ALA A CA 1
ATOM 696 C C . ALA A 1 91 ? -12.169 5.446 11.971 1.00 84.00 91 ALA A C 1
ATOM 698 O O . ALA A 1 91 ? -12.931 5.672 12.905 1.00 84.00 91 ALA A O 1
ATOM 699 N N . THR A 1 92 ? -11.816 4.205 11.620 1.00 79.94 92 THR A N 1
ATOM 700 C CA . THR A 1 92 ? -12.312 3.005 12.308 1.00 79.94 92 THR A CA 1
ATOM 701 C C . THR A 1 92 ? -11.805 2.921 13.741 1.00 79.94 92 THR A C 1
ATOM 703 O O . THR A 1 92 ? -12.601 2.652 14.630 1.00 79.94 92 THR A O 1
ATOM 706 N N . ARG A 1 93 ? -10.526 3.236 14.005 1.00 77.75 93 ARG A N 1
ATOM 707 C CA . ARG A 1 93 ? -10.020 3.346 15.386 1.00 77.75 93 ARG A CA 1
ATOM 708 C C . ARG A 1 93 ? -10.782 4.391 16.191 1.00 77.75 93 ARG A C 1
ATOM 710 O O . ARG A 1 93 ? -11.229 4.088 17.281 1.00 77.75 93 ARG A O 1
ATOM 717 N N . ARG A 1 94 ? -11.018 5.582 15.631 1.00 72.56 94 ARG A N 1
ATOM 718 C CA . ARG A 1 94 ? -11.837 6.608 16.298 1.00 72.56 94 ARG A CA 1
ATOM 719 C C . ARG A 1 94 ? -13.266 6.140 16.559 1.00 72.56 94 ARG A C 1
ATOM 721 O O . ARG A 1 94 ? -13.804 6.473 17.602 1.00 72.56 94 ARG A O 1
ATOM 728 N N . ALA A 1 95 ? -13.869 5.402 15.630 1.00 68.94 95 ALA A N 1
ATOM 729 C CA . ALA A 1 95 ? -15.201 4.832 15.809 1.00 68.94 95 ALA A CA 1
ATOM 730 C C . ALA A 1 95 ? -15.234 3.728 16.880 1.00 68.94 95 ALA A C 1
ATOM 732 O O . ALA A 1 95 ? -16.244 3.596 17.555 1.00 68.94 95 ALA A O 1
ATOM 733 N N . ALA A 1 96 ? -14.145 2.973 17.057 1.00 66.50 96 ALA A N 1
ATOM 734 C CA . ALA A 1 96 ? -14.001 1.990 18.132 1.00 66.50 96 ALA A CA 1
ATOM 735 C C . ALA A 1 96 ? -13.666 2.632 19.494 1.00 66.50 96 ALA A C 1
ATOM 737 O O . ALA A 1 96 ? -14.071 2.114 20.528 1.00 66.50 96 ALA A O 1
ATOM 738 N N . ASP A 1 97 ? -12.950 3.762 19.491 1.00 61.56 97 ASP A N 1
ATOM 739 C CA . ASP A 1 97 ? -12.626 4.548 20.690 1.00 61.56 97 ASP A CA 1
ATOM 740 C C . ASP A 1 97 ? -13.799 5.436 21.147 1.00 61.56 97 ASP A C 1
ATOM 742 O O . ASP A 1 97 ? -13.794 5.953 22.265 1.00 61.56 97 ASP A O 1
ATOM 746 N N . LEU A 1 98 ? -14.810 5.638 20.295 1.00 52.97 98 LEU A N 1
ATOM 747 C CA . LEU A 1 98 ? -16.103 6.152 20.726 1.00 52.97 98 LEU A CA 1
ATOM 748 C C . LEU A 1 98 ? -16.744 5.049 21.574 1.00 52.97 98 LEU A C 1
ATOM 750 O O . LEU A 1 98 ? -17.011 3.975 21.033 1.00 52.97 98 LEU A O 1
ATOM 754 N N . PRO A 1 99 ? -17.001 5.271 22.878 1.00 50.34 99 PRO A N 1
ATOM 755 C CA . PRO A 1 99 ? -17.756 4.304 23.648 1.00 50.34 99 PRO A CA 1
ATOM 756 C C . PRO A 1 99 ? -19.076 4.129 22.909 1.00 50.34 99 PRO A C 1
ATOM 758 O O . PRO A 1 99 ? -19.805 5.105 22.711 1.00 50.34 99 PRO A O 1
ATOM 761 N N . THR A 1 100 ? -19.351 2.906 22.453 1.00 48.88 100 THR A N 1
ATOM 762 C CA . THR A 1 100 ? -20.668 2.481 21.981 1.00 48.88 100 THR A CA 1
ATOM 763 C C . THR A 1 100 ? -21.606 2.621 23.174 1.00 48.88 100 THR A C 1
ATOM 765 O O . THR A 1 100 ? -21.873 1.685 23.922 1.00 48.88 100 THR A O 1
ATOM 768 N N . SER A 1 101 ? -22.005 3.864 23.423 1.00 48.19 101 SER A N 1
ATOM 769 C CA . SER A 1 101 ? -22.780 4.323 24.557 1.00 48.19 101 SER A CA 1
ATOM 770 C C . SER A 1 101 ? -24.224 3.972 24.262 1.00 48.19 101 SER A C 1
ATOM 772 O O . SER A 1 101 ? -25.027 4.808 23.862 1.00 48.19 101 SER A O 1
ATOM 774 N N . ALA A 1 102 ? -24.528 2.684 24.363 1.00 51.12 102 ALA A N 1
ATOM 775 C CA . ALA A 1 102 ? -25.900 2.208 24.398 1.00 51.12 102 ALA A CA 1
ATOM 776 C C . ALA A 1 102 ? -26.383 2.007 25.844 1.00 51.12 102 ALA A C 1
ATOM 778 O O . ALA A 1 102 ? -27.583 1.893 26.063 1.00 51.12 102 ALA A O 1
ATOM 779 N N . THR A 1 103 ? -25.487 1.998 26.842 1.00 60.22 103 THR A N 1
ATOM 780 C CA . THR A 1 103 ? -25.847 1.738 28.249 1.00 60.22 103 THR A CA 1
ATOM 781 C C . THR A 1 103 ? -24.911 2.428 29.245 1.00 60.22 103 THR A C 1
ATOM 783 O O . THR A 1 103 ? -24.452 1.801 30.198 1.00 60.22 103 THR A O 1
ATOM 786 N N . ALA A 1 104 ? -24.582 3.703 29.023 1.00 72.44 104 ALA A N 1
ATOM 787 C CA . ALA A 1 104 ? -23.916 4.499 30.050 1.00 72.44 104 ALA A CA 1
ATOM 788 C C . ALA A 1 104 ? -24.953 4.938 31.103 1.00 72.44 104 ALA A C 1
ATOM 790 O O . ALA A 1 104 ? -25.868 5.693 30.776 1.00 72.44 104 ALA A O 1
ATOM 791 N N . ARG A 1 105 ? -24.843 4.450 32.345 1.00 86.31 105 ARG A N 1
ATOM 792 C CA . ARG A 1 105 ? -25.659 4.912 33.487 1.00 86.31 105 ARG A CA 1
ATOM 793 C C . ARG A 1 105 ? -24.793 5.770 34.398 1.00 86.31 105 ARG A C 1
ATOM 795 O O . ARG A 1 105 ? -23.689 5.364 34.738 1.00 86.31 105 ARG A O 1
ATOM 802 N N . GLU A 1 106 ? -25.288 6.931 34.802 1.00 90.62 106 GLU A N 1
ATOM 803 C CA . GLU A 1 106 ? -24.614 7.772 35.793 1.00 90.62 106 GLU A CA 1
ATOM 804 C C . GLU A 1 106 ? -25.147 7.475 37.197 1.00 90.62 106 GLU A C 1
ATOM 806 O O . GLU A 1 106 ? -26.355 7.343 37.380 1.00 90.62 106 GLU A O 1
ATOM 811 N N . VAL A 1 107 ? -24.251 7.375 38.179 1.00 92.38 107 VAL A N 1
ATOM 812 C CA . VAL A 1 107 ? -24.584 7.246 39.608 1.00 92.38 107 VAL A CA 1
ATOM 813 C C . VAL A 1 107 ? -23.715 8.190 40.431 1.00 92.38 107 VAL A C 1
ATOM 815 O O . VAL A 1 107 ? -22.598 8.516 40.026 1.00 92.38 107 VAL A O 1
ATOM 818 N N . ARG A 1 108 ? -24.195 8.636 41.594 1.00 92.56 108 ARG A N 1
ATOM 819 C CA . ARG A 1 108 ? -23.381 9.400 42.552 1.00 92.56 108 ARG A CA 1
ATOM 820 C C . ARG A 1 108 ? -23.084 8.566 43.782 1.00 92.56 108 ARG A C 1
ATOM 822 O O . ARG A 1 108 ? -23.996 7.985 44.358 1.00 92.56 108 ARG A O 1
ATOM 829 N N . ASP A 1 109 ? -21.822 8.555 44.191 1.00 91.12 109 ASP A N 1
ATOM 830 C CA . ASP A 1 109 ? -21.424 7.907 45.436 1.00 91.12 109 ASP A CA 1
ATOM 831 C C . ASP A 1 109 ? -21.724 8.772 46.670 1.00 91.12 109 ASP A C 1
ATOM 833 O O . ASP A 1 109 ? -22.115 9.939 46.571 1.00 91.12 109 ASP A O 1
ATOM 837 N N . ALA A 1 110 ? -21.514 8.199 47.858 1.00 88.25 110 ALA A N 1
ATOM 838 C CA . ALA A 1 110 ? -21.720 8.883 49.135 1.00 88.25 110 ALA A CA 1
ATOM 839 C C . ALA A 1 110 ? -20.818 10.120 49.324 1.00 88.25 110 ALA A C 1
ATOM 841 O O . ALA A 1 110 ? -21.127 10.986 50.139 1.00 88.25 110 ALA A O 1
ATOM 842 N N . SER A 1 111 ? -19.718 10.226 48.567 1.00 88.12 111 SER A N 1
ATOM 843 C CA . SER A 1 111 ? -18.837 11.401 48.562 1.00 88.12 111 SER A CA 1
ATOM 844 C C . SER A 1 111 ? -19.310 12.505 47.606 1.00 88.12 111 SER A C 1
ATOM 846 O O . SER A 1 111 ? -18.697 13.570 47.538 1.00 88.12 111 SER A O 1
ATOM 848 N N . GLY A 1 112 ? -20.400 12.270 46.866 1.00 90.06 112 GLY A N 1
ATOM 849 C CA . GLY A 1 112 ? -20.940 13.174 45.853 1.00 90.06 112 GLY A CA 1
ATOM 850 C C . GLY A 1 112 ? -20.238 13.083 44.495 1.00 90.06 112 GLY A C 1
ATOM 851 O O . GLY A 1 112 ? -20.563 13.852 43.585 1.00 90.06 112 GLY A O 1
ATOM 852 N N . ARG A 1 113 ? -19.292 12.155 44.319 1.00 90.75 113 ARG A N 1
ATOM 853 C CA . ARG A 1 113 ? -18.585 11.951 43.053 1.00 90.75 113 ARG A CA 1
ATOM 854 C C . ARG A 1 113 ? -19.492 11.209 42.074 1.00 90.75 113 ARG A C 1
ATOM 856 O O . ARG A 1 113 ? -20.147 10.233 42.429 1.00 90.75 113 ARG A O 1
ATOM 863 N N . SER A 1 114 ? -19.543 11.705 40.839 1.00 91.94 114 SER A N 1
ATOM 864 C CA . SER A 1 114 ? -20.364 11.133 39.767 1.00 91.94 114 SER A CA 1
ATOM 865 C C . SER A 1 114 ? -19.561 10.107 38.974 1.00 91.94 114 SER A C 1
ATOM 867 O O . SER A 1 114 ? -18.463 10.406 38.507 1.00 91.94 114 SER A O 1
ATOM 869 N N . TRP A 1 115 ? -20.124 8.917 38.818 1.00 92.88 115 TRP A N 1
ATOM 870 C CA . TRP A 1 115 ? -19.539 7.792 38.106 1.00 92.88 115 TRP A CA 1
ATOM 871 C C . TRP A 1 115 ? -20.384 7.445 36.888 1.00 92.88 115 TRP A C 1
ATOM 873 O O . TRP A 1 115 ? -21.590 7.241 37.003 1.00 92.88 115 TRP A O 1
ATOM 883 N N . THR A 1 116 ? -19.743 7.324 35.731 1.00 92.31 116 THR A N 1
ATOM 884 C CA . THR A 1 116 ? -20.346 6.777 34.517 1.00 92.31 116 THR A CA 1
ATOM 885 C C . THR A 1 116 ? -20.026 5.290 34.433 1.00 92.31 116 THR A C 1
ATOM 887 O O . THR A 1 116 ? -18.860 4.891 34.354 1.00 92.31 116 THR A O 1
ATOM 890 N N . ILE A 1 117 ? -21.071 4.471 34.454 1.00 90.25 117 ILE A N 1
ATOM 891 C CA . ILE A 1 117 ? -20.999 3.015 34.394 1.00 90.25 117 ILE A CA 1
ATOM 892 C C . ILE A 1 117 ? -21.216 2.581 32.953 1.00 90.25 117 ILE A C 1
ATOM 894 O O . ILE A 1 117 ? -22.244 2.913 32.365 1.00 90.25 117 ILE A O 1
ATOM 898 N N . SER A 1 118 ? -20.280 1.822 32.395 1.00 88.06 118 SER A N 1
ATOM 899 C CA . SER A 1 118 ? -20.401 1.219 31.072 1.00 88.06 118 SER A CA 1
ATOM 900 C C . SER A 1 118 ? -20.129 -0.280 31.130 1.00 88.06 118 SER A C 1
ATOM 902 O O . SER A 1 118 ? -19.271 -0.760 31.868 1.00 88.06 118 SER A O 1
ATOM 904 N N . GLU A 1 119 ? -20.882 -1.035 30.336 1.00 86.81 119 GLU A N 1
ATOM 905 C CA . GLU A 1 119 ? -20.633 -2.457 30.131 1.00 86.81 119 GLU A CA 1
ATOM 906 C C . GLU A 1 119 ? -19.685 -2.614 28.943 1.00 86.81 119 GLU A C 1
ATOM 908 O O . GLU A 1 119 ? -20.016 -2.229 27.819 1.00 86.81 119 GLU A O 1
ATOM 913 N N . ALA A 1 120 ? -18.502 -3.171 29.190 1.00 78.62 120 ALA A N 1
ATOM 914 C CA . ALA A 1 120 ? -17.616 -3.601 28.125 1.00 78.62 120 ALA A CA 1
ATOM 915 C C . ALA A 1 120 ? -18.016 -5.026 27.728 1.00 78.62 120 ALA A C 1
ATOM 917 O O . ALA A 1 120 ? -17.894 -5.972 28.516 1.00 78.62 120 ALA A O 1
ATOM 918 N N . GLY A 1 121 ? -18.540 -5.161 26.507 1.00 67.31 121 GLY A N 1
ATOM 919 C CA . GLY A 1 121 ? -18.849 -6.461 25.923 1.00 67.31 121 GLY A CA 1
ATOM 920 C C . GLY A 1 121 ? -17.595 -7.337 25.797 1.00 67.31 121 GLY A C 1
ATOM 921 O O . GLY A 1 121 ? -16.476 -6.814 25.790 1.00 67.31 121 GLY A O 1
ATOM 922 N N . PRO A 1 122 ? -17.764 -8.668 25.694 1.00 67.06 122 PRO A N 1
ATOM 923 C CA . PRO A 1 122 ? -16.652 -9.559 25.400 1.00 67.06 122 PRO A CA 1
ATOM 924 C C . PRO A 1 122 ? -15.968 -9.081 24.117 1.00 67.06 122 PRO A C 1
ATOM 926 O O . PRO A 1 122 ? -16.622 -8.756 23.126 1.00 67.06 122 PRO A O 1
ATOM 929 N N . ASN A 1 123 ? -14.643 -8.969 24.159 1.00 58.88 123 ASN A N 1
ATOM 930 C CA . ASN A 1 123 ? -13.886 -8.526 23.004 1.00 58.88 123 ASN A CA 1
ATOM 931 C C . ASN A 1 123 ? -13.825 -9.692 22.007 1.00 58.88 123 ASN A C 1
ATOM 933 O O . ASN A 1 123 ? -12.961 -10.563 22.117 1.00 58.88 123 ASN A O 1
ATOM 937 N N . ASP A 1 124 ? -14.746 -9.709 21.039 1.00 51.69 124 ASP A N 1
ATOM 938 C CA . ASP A 1 124 ? -14.856 -10.759 20.011 1.00 51.69 124 ASP A CA 1
ATOM 939 C C . ASP A 1 124 ? -13.561 -10.940 19.190 1.00 51.69 124 ASP A C 1
ATOM 941 O O . ASP A 1 124 ? -13.382 -11.945 18.501 1.00 51.69 124 ASP A O 1
ATOM 945 N N . LEU A 1 125 ? -12.612 -10.002 19.300 1.00 48.94 125 LEU A N 1
ATOM 946 C CA . LEU A 1 125 ? -11.301 -10.043 18.652 1.00 48.94 125 LEU A CA 1
ATOM 947 C C . LEU A 1 125 ? -10.425 -11.244 19.051 1.00 48.94 125 LEU A C 1
ATOM 949 O O . LEU A 1 125 ? -9.496 -11.558 18.310 1.00 48.94 125 LEU A O 1
ATOM 953 N N . PHE A 1 126 ? -10.700 -11.922 20.172 1.00 52.06 126 PHE A N 1
ATOM 954 C CA . PHE A 1 126 ? -9.893 -13.064 20.632 1.00 52.06 126 PHE A CA 1
ATOM 955 C C . PHE A 1 126 ? -10.608 -14.422 20.598 1.00 52.06 126 PHE A C 1
ATOM 957 O O . PHE A 1 126 ? -10.043 -15.401 21.078 1.00 52.06 126 PHE A O 1
ATOM 964 N N . GLY A 1 127 ? -11.816 -14.521 20.025 1.00 49.41 127 GLY A N 1
ATOM 965 C CA . GLY A 1 127 ? -12.489 -15.809 19.772 1.00 49.41 127 GLY A CA 1
ATOM 966 C C . GLY A 1 127 ? -12.750 -16.686 21.009 1.00 49.41 127 GLY A C 1
ATOM 967 O O . GLY A 1 127 ? -13.054 -17.868 20.873 1.00 49.41 127 GLY A O 1
ATOM 968 N N . GLY A 1 128 ? -12.621 -16.124 22.210 1.00 51.00 128 GLY A N 1
ATOM 969 C CA . GLY A 1 128 ? -12.835 -16.796 23.485 1.00 51.00 128 GLY A CA 1
ATOM 970 C C . GLY A 1 128 ? -13.877 -16.055 24.308 1.00 51.00 128 GLY A C 1
ATOM 971 O O . GLY A 1 128 ? -14.087 -14.859 24.115 1.00 51.00 128 GLY A O 1
ATOM 972 N N . ALA A 1 129 ? -14.513 -16.766 25.239 1.00 58.69 129 ALA A N 1
ATOM 973 C CA . ALA A 1 129 ? -15.422 -16.213 26.238 1.00 58.69 129 ALA A CA 1
ATOM 974 C C . ALA A 1 129 ? -14.667 -15.259 27.181 1.00 58.69 129 ALA A C 1
ATOM 976 O O . ALA A 1 129 ? -14.367 -15.598 28.325 1.00 58.69 129 ALA A O 1
ATOM 977 N N . SER A 1 130 ? -14.286 -14.078 26.689 1.00 60.34 130 SER A N 1
ATOM 978 C CA . SER A 1 130 ? -13.738 -13.031 27.536 1.00 60.34 130 SER A CA 1
ATOM 979 C C . SER A 1 130 ? -14.787 -12.677 28.591 1.00 60.34 130 SER A C 1
ATOM 981 O O . SER A 1 130 ? -15.964 -12.532 28.241 1.00 60.34 130 SER A O 1
ATOM 983 N N . PRO A 1 131 ? -14.392 -12.552 29.870 1.00 66.94 131 PRO A N 1
ATOM 984 C CA . PRO A 1 131 ? -15.318 -12.140 30.913 1.00 66.94 131 PRO A CA 1
ATOM 985 C C . PRO A 1 131 ? -15.936 -10.795 30.529 1.00 66.94 131 PRO A C 1
ATOM 987 O O . PRO A 1 131 ? -15.293 -9.981 29.864 1.00 66.94 131 PRO A O 1
ATOM 990 N N . ARG A 1 132 ? -17.201 -10.581 30.891 1.00 76.81 132 ARG A N 1
ATOM 991 C CA . ARG A 1 132 ? -17.834 -9.267 30.758 1.00 76.81 132 ARG A CA 1
ATOM 992 C C . ARG A 1 132 ? -17.296 -8.376 31.867 1.00 76.81 132 ARG A C 1
ATOM 994 O O . ARG A 1 132 ? -17.154 -8.839 32.991 1.00 76.81 132 ARG A O 1
ATOM 1001 N N . 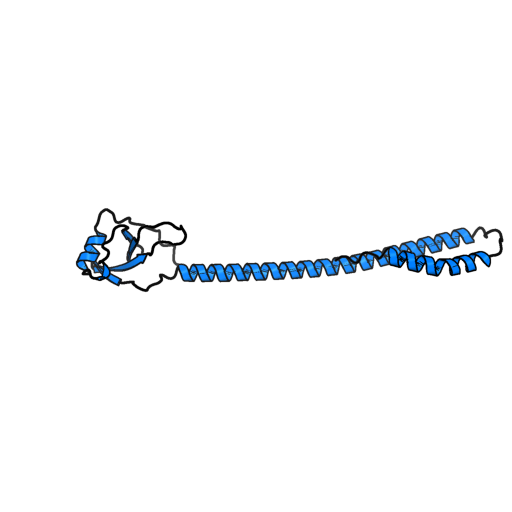TRP A 1 133 ? -17.052 -7.103 31.578 1.00 85.94 133 TRP A N 1
ATOM 1002 C CA . TRP A 1 133 ? -16.549 -6.165 32.585 1.00 85.94 133 TRP A CA 1
ATOM 1003 C C . TRP A 1 133 ? -17.532 -5.018 32.751 1.00 85.94 133 TRP A C 1
ATOM 1005 O O . TRP A 1 133 ? -18.078 -4.506 31.769 1.00 85.94 133 TRP A O 1
ATOM 1015 N N . LEU A 1 134 ? -17.732 -4.603 33.996 1.00 87.81 134 LEU A N 1
ATOM 1016 C CA . LEU A 1 134 ? -18.416 -3.366 34.328 1.00 87.81 134 LEU A CA 1
ATOM 1017 C C . LEU A 1 134 ? -17.355 -2.317 34.654 1.00 87.81 134 LEU A C 1
ATOM 1019 O O . LEU A 1 134 ? -16.593 -2.474 35.610 1.00 87.81 134 LEU A O 1
ATOM 1023 N N . GLY A 1 135 ? -17.268 -1.288 33.817 1.00 89.62 135 GLY A N 1
ATOM 1024 C CA . GLY A 1 135 ? -16.331 -0.184 33.966 1.00 89.62 135 GLY A CA 1
ATOM 1025 C C . GLY A 1 135 ? -17.002 1.014 34.623 1.00 89.62 135 GLY A C 1
ATOM 1026 O O . GLY A 1 135 ? -18.060 1.459 34.184 1.00 89.62 135 GLY A O 1
ATOM 1027 N N . PHE A 1 136 ? -16.364 1.570 35.643 1.00 90.50 136 PHE A N 1
ATOM 1028 C CA . PHE A 1 136 ? -16.791 2.772 36.342 1.00 90.50 136 PHE A CA 1
ATOM 1029 C C . PHE A 1 136 ? -15.779 3.883 36.093 1.00 90.50 136 PHE A C 1
ATOM 1031 O O . PHE A 1 136 ? -14.589 3.725 36.371 1.00 90.50 136 PHE A O 1
ATOM 1038 N N . HIS A 1 137 ? -16.257 5.017 35.593 1.00 90.56 137 HIS A N 1
ATOM 1039 C CA . HIS A 1 137 ? -15.417 6.136 35.180 1.00 90.56 137 HIS A CA 1
ATOM 1040 C C . HIS A 1 137 ? -15.818 7.404 35.928 1.00 90.56 137 HIS A C 1
ATOM 1042 O O . HIS A 1 137 ? -16.984 7.783 35.920 1.00 90.56 137 HIS A O 1
ATOM 1048 N N . SER A 1 138 ? -14.854 8.088 36.539 1.00 89.50 138 SER A N 1
ATOM 1049 C CA . SER A 1 138 ? -15.048 9.409 37.141 1.00 89.50 138 SER A CA 1
ATOM 1050 C C . SER A 1 138 ? -13.819 10.275 36.862 1.00 89.50 138 SER A C 1
ATOM 1052 O O . SER A 1 138 ? -12.850 10.271 37.627 1.00 89.50 138 SER A O 1
ATOM 1054 N N . GLY A 1 139 ? -13.852 11.039 35.768 1.00 86.88 139 GLY A N 1
ATOM 1055 C CA . GLY A 1 139 ? -12.715 11.855 35.335 1.00 86.88 139 GLY A CA 1
ATOM 1056 C C . GLY A 1 139 ? -11.511 10.983 34.972 1.00 86.88 139 GLY A C 1
ATOM 1057 O O . GLY A 1 139 ? -11.594 10.191 34.039 1.00 86.88 139 GLY A O 1
ATOM 1058 N N . ALA A 1 140 ? -10.411 11.123 35.717 1.00 80.56 140 ALA A N 1
ATOM 1059 C CA . ALA A 1 140 ? -9.187 10.335 35.535 1.00 80.56 140 ALA A CA 1
ATOM 1060 C C . ALA A 1 140 ? -9.210 8.969 36.248 1.00 80.56 140 ALA A C 1
ATOM 1062 O O . ALA A 1 140 ? -8.317 8.154 36.036 1.00 80.56 140 ALA A O 1
ATOM 1063 N N . VAL A 1 141 ? -10.204 8.712 37.105 1.00 84.88 141 VAL A N 1
ATOM 1064 C CA . VAL A 1 141 ? -10.286 7.458 37.862 1.00 84.88 141 VAL A CA 1
ATOM 1065 C C . VAL A 1 141 ? -11.131 6.454 37.099 1.00 84.88 141 VAL A C 1
ATOM 1067 O O . VAL A 1 141 ? -12.277 6.739 36.740 1.00 84.88 141 VAL A O 1
ATOM 1070 N N . HIS A 1 142 ? -10.574 5.265 36.910 1.00 87.19 142 HIS A N 1
ATOM 1071 C CA . HIS A 1 142 ? -11.239 4.153 36.259 1.00 87.19 142 HIS A CA 1
ATOM 1072 C C . HIS A 1 142 ? -11.120 2.888 37.111 1.00 87.19 142 HIS A C 1
ATOM 1074 O O . HIS A 1 142 ? -10.032 2.523 37.560 1.00 87.19 142 HIS A O 1
ATOM 1080 N N . ARG A 1 143 ? -12.260 2.236 37.352 1.00 88.50 143 ARG A N 1
ATOM 1081 C CA . ARG A 1 143 ? -12.350 0.964 38.076 1.00 88.50 143 ARG A CA 1
ATOM 1082 C C . ARG A 1 143 ? -13.087 -0.056 37.236 1.00 88.50 143 ARG A C 1
ATOM 1084 O O . ARG A 1 143 ? -14.087 0.285 36.609 1.00 88.50 143 ARG A O 1
ATOM 1091 N N . GLN A 1 144 ? -12.624 -1.299 37.253 1.00 89.25 144 GLN A N 1
ATOM 1092 C CA . GLN A 1 144 ? -13.282 -2.381 36.530 1.00 89.25 144 GLN A CA 1
ATOM 1093 C C . GLN A 1 144 ? -13.581 -3.572 37.431 1.00 89.25 144 GLN A C 1
ATOM 1095 O O . GLN A 1 144 ? -12.790 -3.905 38.311 1.00 89.25 144 GLN A O 1
ATOM 1100 N N . ILE A 1 145 ? -14.719 -4.221 37.174 1.00 88.56 145 ILE A N 1
ATOM 1101 C CA . ILE A 1 145 ? -15.167 -5.427 37.877 1.00 88.56 145 ILE A CA 1
ATOM 1102 C C . ILE A 1 145 ? -15.549 -6.476 36.830 1.00 88.56 145 ILE A C 1
ATOM 1104 O O . ILE A 1 145 ? -16.387 -6.211 35.968 1.00 88.56 145 ILE A O 1
ATOM 1108 N N . SER A 1 146 ? -14.932 -7.654 36.893 1.00 82.25 146 SER A N 1
ATOM 1109 C CA . SER A 1 146 ? -15.125 -8.759 35.939 1.00 82.25 146 SER A CA 1
ATOM 1110 C C . SER A 1 146 ? -16.223 -9.756 36.343 1.00 82.25 146 SER A C 1
ATOM 1112 O O . SER A 1 146 ? -16.676 -10.525 35.500 1.00 82.25 146 SER A O 1
ATOM 1114 N N . ASP A 1 147 ? -16.677 -9.724 37.602 1.00 82.56 147 ASP A N 1
ATOM 1115 C CA . ASP A 1 147 ? -17.747 -10.581 38.140 1.00 82.56 147 ASP A CA 1
ATOM 1116 C C . ASP A 1 147 ? -18.874 -9.733 38.752 1.00 82.56 147 ASP A C 1
ATOM 1118 O O . ASP A 1 147 ? -19.064 -9.632 39.971 1.00 82.56 147 ASP A O 1
ATOM 1122 N N . TYR A 1 148 ? -19.573 -9.005 37.880 1.00 84.00 148 TYR A N 1
ATOM 1123 C CA . TYR A 1 148 ? -20.681 -8.146 38.279 1.00 84.00 148 TYR A CA 1
ATOM 1124 C C . TYR A 1 148 ? -22.032 -8.870 38.135 1.00 84.00 148 TYR A C 1
ATOM 1126 O O . TYR A 1 148 ? -22.197 -9.737 37.273 1.00 84.00 148 TYR A O 1
ATOM 1134 N N . PRO A 1 149 ? -23.039 -8.501 38.944 1.00 85.62 149 PRO A N 1
ATOM 1135 C CA . PRO A 1 149 ? -24.354 -9.128 38.884 1.00 85.62 149 PRO A CA 1
ATOM 1136 C C . PRO A 1 149 ? -25.038 -8.920 37.519 1.00 85.62 149 PRO A C 1
ATOM 1138 O O . PRO A 1 149 ? -25.075 -7.788 37.028 1.00 85.62 149 PRO A O 1
ATOM 1141 N N . PRO A 1 150 ? -25.654 -9.948 36.905 1.00 84.69 150 PRO A N 1
ATOM 1142 C CA . PRO A 1 150 ? -26.317 -9.810 35.601 1.00 84.69 150 PRO A CA 1
ATOM 1143 C C . PRO A 1 150 ? -27.496 -8.823 35.630 1.00 84.69 150 PRO A C 1
ATOM 1145 O O . PRO A 1 150 ? -27.891 -8.286 34.597 1.00 84.69 150 PRO A O 1
ATOM 1148 N N . ASP A 1 151 ? -28.036 -8.559 36.819 1.00 88.00 151 ASP A N 1
ATOM 1149 C CA . ASP A 1 151 ? -29.134 -7.640 37.091 1.00 88.00 151 ASP A CA 1
ATOM 1150 C C . ASP A 1 151 ? -28.679 -6.214 37.444 1.00 88.00 151 ASP A C 1
ATOM 1152 O O . ASP A 1 151 ? -29.511 -5.394 37.827 1.00 88.00 151 ASP A O 1
ATOM 1156 N N . TRP A 1 152 ? -27.391 -5.872 37.296 1.00 89.19 152 TRP A N 1
ATOM 1157 C CA . TRP A 1 152 ? -26.840 -4.573 37.716 1.00 89.19 152 TRP A CA 1
ATOM 1158 C C . TRP A 1 152 ? -27.623 -3.359 37.193 1.00 89.19 152 TRP A C 1
ATOM 1160 O O . TRP A 1 152 ? -27.705 -2.333 37.860 1.00 89.19 152 TRP A O 1
ATOM 1170 N N . ARG A 1 153 ? -28.246 -3.466 36.015 1.00 88.75 153 ARG A N 1
ATOM 1171 C CA . ARG A 1 153 ? -29.050 -2.380 35.436 1.00 88.75 153 ARG A CA 1
ATOM 1172 C C . ARG A 1 153 ? -30.291 -2.049 36.261 1.00 88.75 153 ARG A C 1
ATOM 1174 O O . ARG A 1 153 ? -30.704 -0.895 36.266 1.00 88.75 153 ARG A O 1
ATOM 1181 N N . ALA A 1 154 ? -30.868 -3.041 36.933 1.00 88.94 154 ALA A N 1
ATOM 1182 C CA . ALA A 1 154 ? -32.041 -2.886 37.787 1.00 88.94 154 ALA A CA 1
ATOM 1183 C C . ALA A 1 154 ? -31.687 -2.434 39.213 1.00 88.94 154 ALA A C 1
ATOM 1185 O O . ALA A 1 154 ? -32.578 -2.039 39.960 1.00 88.94 154 ALA A O 1
ATOM 1186 N N . ARG A 1 155 ? -30.402 -2.471 39.582 1.00 90.38 155 ARG A N 1
ATOM 1187 C CA . ARG A 1 155 ? -29.930 -2.116 40.923 1.00 90.38 155 ARG A CA 1
ATOM 1188 C C . ARG A 1 155 ? -30.056 -0.627 41.217 1.00 90.38 155 ARG A C 1
ATOM 1190 O O . ARG A 1 155 ? -29.988 0.212 40.313 1.00 90.38 155 ARG A O 1
ATOM 1197 N N . GLY A 1 156 ? -30.223 -0.292 42.490 1.00 91.69 156 GLY A N 1
ATOM 1198 C CA . GLY A 1 156 ? -30.217 1.094 42.961 1.00 91.69 156 GLY A CA 1
ATOM 1199 C C . GLY A 1 156 ? -28.824 1.728 42.878 1.00 91.69 156 GLY A C 1
ATOM 1200 O O . GLY A 1 156 ? -27.815 1.029 42.804 1.00 91.69 156 GLY A O 1
ATOM 1201 N N . ASP A 1 157 ? -28.753 3.060 42.915 1.00 91.50 157 ASP A N 1
ATOM 1202 C CA . ASP A 1 157 ? -27.471 3.783 42.899 1.00 91.50 157 ASP A CA 1
ATOM 1203 C C . ASP A 1 157 ? -26.577 3.379 44.082 1.00 91.50 157 ASP A C 1
ATOM 1205 O O . ASP A 1 157 ? -25.370 3.216 43.919 1.00 91.50 157 ASP A O 1
ATOM 1209 N N . GLU A 1 158 ? -27.173 3.138 45.253 1.00 90.31 158 GLU A N 1
ATOM 1210 C CA . GLU A 1 158 ? -26.465 2.685 46.454 1.00 90.31 158 GLU A CA 1
ATOM 1211 C C . GLU A 1 158 ? -25.816 1.307 46.259 1.00 90.31 158 GLU A C 1
ATOM 1213 O O . GLU A 1 158 ? -24.637 1.126 46.554 1.00 90.31 158 GLU A O 1
ATOM 1218 N N . GLU A 1 159 ? -26.545 0.353 45.679 1.00 90.69 159 GLU A N 1
ATOM 1219 C CA . GLU A 1 159 ? -26.036 -0.992 45.386 1.00 90.69 159 GLU A CA 1
ATOM 1220 C C . GLU A 1 159 ? -24.922 -0.960 44.330 1.00 90.69 159 GLU A C 1
ATOM 1222 O O . GLU A 1 159 ? -23.957 -1.720 44.411 1.00 90.69 159 GLU A O 1
ATOM 1227 N N . LEU A 1 160 ? -25.020 -0.059 43.348 1.00 90.94 160 LEU A N 1
ATOM 1228 C CA . LEU A 1 160 ? -23.966 0.161 42.355 1.00 90.94 160 LEU A CA 1
ATOM 1229 C C . LEU A 1 160 ? -22.723 0.804 42.978 1.00 90.94 160 LEU A C 1
ATOM 1231 O O . LEU A 1 160 ? -21.601 0.455 42.612 1.00 90.94 160 LEU A O 1
ATOM 1235 N N . CYS A 1 161 ? -22.898 1.685 43.962 1.00 89.75 161 CYS A N 1
ATOM 1236 C CA . CYS A 1 161 ? -21.784 2.249 44.718 1.00 89.75 161 CYS A CA 1
ATOM 1237 C C . CYS A 1 161 ? -21.122 1.218 45.640 1.00 89.75 161 CYS A C 1
ATOM 1239 O O . CYS A 1 161 ? -19.907 1.251 45.807 1.00 89.75 161 CYS A O 1
ATOM 1241 N N . GLN A 1 162 ? -21.870 0.254 46.181 1.00 89.50 162 GLN A N 1
ATOM 1242 C CA . GLN A 1 162 ? -21.280 -0.858 46.936 1.00 89.50 162 GLN A CA 1
ATOM 1243 C C . GLN A 1 162 ? -20.369 -1.730 46.056 1.00 89.50 162 GLN A C 1
ATOM 1245 O O . GLN A 1 162 ? -19.347 -2.233 46.528 1.00 89.50 162 GLN A O 1
ATOM 1250 N N . LEU A 1 163 ? -20.675 -1.867 44.758 1.00 88.75 163 LEU A N 1
ATOM 1251 C CA . LEU A 1 163 ? -19.788 -2.563 43.820 1.00 88.75 163 LEU A CA 1
ATOM 1252 C C . LEU A 1 163 ? -18.439 -1.841 43.664 1.00 88.75 163 LEU A C 1
ATOM 1254 O O . LEU A 1 163 ? -17.412 -2.513 43.616 1.00 88.75 163 LEU A O 1
ATOM 1258 N N . LEU A 1 164 ? -18.414 -0.500 43.672 1.00 83.81 164 LEU A N 1
ATOM 1259 C CA . LEU A 1 164 ? -17.170 0.289 43.608 1.00 83.81 164 LEU A CA 1
ATOM 1260 C C . LEU A 1 164 ? -16.219 0.014 44.775 1.00 83.81 164 LEU A C 1
ATOM 1262 O O . LEU A 1 164 ? -15.011 0.216 44.631 1.00 83.81 164 LEU A O 1
ATOM 1266 N N . THR A 1 165 ? -16.762 -0.382 45.927 1.00 83.12 165 THR A N 1
ATOM 1267 C CA . THR A 1 165 ? -16.005 -0.637 47.158 1.00 83.12 165 THR A CA 1
ATOM 1268 C C . THR A 1 165 ? -15.531 -2.080 47.312 1.00 83.12 165 THR A C 1
ATOM 1270 O O . THR A 1 165 ? -14.861 -2.369 48.296 1.00 83.12 165 THR A O 1
ATOM 1273 N N . ARG A 1 166 ? -15.853 -2.990 46.379 1.00 80.69 166 ARG A N 1
ATOM 1274 C CA . ARG A 1 166 ? -15.354 -4.375 46.440 1.00 80.69 166 ARG A CA 1
ATOM 1275 C C . ARG A 1 166 ? -13.846 -4.409 46.188 1.00 80.69 166 ARG A C 1
ATOM 1277 O O . ARG A 1 166 ? -13.354 -3.721 45.296 1.00 80.69 166 ARG A O 1
ATOM 1284 N N . ASP A 1 167 ? -13.147 -5.265 46.927 1.00 65.75 167 ASP A N 1
ATOM 1285 C CA . ASP A 1 167 ? -11.688 -5.426 46.835 1.00 65.75 167 ASP A CA 1
ATOM 1286 C C . ASP A 1 167 ? -11.217 -5.917 45.454 1.00 65.75 167 ASP A C 1
ATOM 1288 O O . ASP A 1 167 ? -10.089 -5.648 45.048 1.00 65.75 167 ASP A O 1
ATOM 1292 N N . ASP A 1 168 ? -12.103 -6.560 44.689 1.00 69.94 168 ASP A N 1
ATOM 1293 C CA . ASP A 1 168 ? -11.825 -7.042 43.330 1.00 69.94 168 ASP A CA 1
ATOM 1294 C C . ASP A 1 168 ? -11.810 -5.919 42.273 1.00 69.94 168 ASP A C 1
ATOM 1296 O O . ASP A 1 168 ? -11.549 -6.168 41.093 1.00 69.94 168 ASP A O 1
ATOM 1300 N N . ALA A 1 169 ? -12.111 -4.675 42.666 1.00 63.81 169 ALA A N 1
ATOM 1301 C CA . ALA A 1 169 ? -12.090 -3.528 41.770 1.00 63.81 169 ALA A CA 1
ATOM 1302 C C . ALA A 1 169 ? -10.645 -3.135 41.427 1.00 63.81 169 ALA A C 1
ATOM 1304 O O . ALA A 1 169 ? -9.976 -2.394 42.153 1.00 63.81 169 ALA A O 1
ATOM 1305 N N . VAL A 1 170 ? -10.174 -3.583 40.264 1.00 72.31 170 VAL A N 1
ATOM 1306 C CA . VAL A 1 170 ? -8.871 -3.174 39.737 1.00 72.31 170 VAL A CA 1
ATOM 1307 C C . VAL A 1 170 ? -8.948 -1.694 39.365 1.00 72.31 170 VAL A C 1
ATOM 1309 O O . VAL A 1 170 ? -9.746 -1.294 38.513 1.00 72.31 170 VAL A O 1
ATOM 1312 N N . SER A 1 171 ? -8.139 -0.872 40.035 1.00 70.56 171 SER A N 1
ATOM 1313 C CA . SER A 1 171 ? -7.989 0.548 39.715 1.00 70.56 171 SER A CA 1
ATOM 1314 C C . SER A 1 171 ? -6.886 0.710 38.676 1.00 70.56 171 SER A C 1
ATOM 1316 O O . SER A 1 171 ? -5.733 0.374 38.940 1.00 70.56 171 SER A O 1
ATOM 1318 N N . ASP A 1 172 ? -7.242 1.219 37.501 1.00 69.19 172 ASP A N 1
ATOM 1319 C CA . ASP A 1 172 ? -6.277 1.601 36.472 1.00 69.19 172 ASP A CA 1
ATOM 1320 C C . ASP A 1 172 ? -6.099 3.118 36.542 1.00 69.19 172 ASP A C 1
ATOM 1322 O O . ASP A 1 172 ? -6.882 3.889 35.981 1.00 69.19 172 ASP A O 1
ATOM 1326 N N . GLU A 1 173 ? -5.099 3.565 37.303 1.00 59.94 173 GLU A N 1
ATOM 1327 C CA . GLU A 1 173 ? -4.684 4.966 37.305 1.00 59.94 173 GLU A CA 1
ATOM 1328 C C . GLU A 1 173 ? -3.867 5.238 36.045 1.00 59.94 173 GLU A C 1
ATOM 1330 O O . GLU A 1 173 ? -2.635 5.289 36.049 1.00 59.94 173 GLU A O 1
ATOM 1335 N N . ARG A 1 174 ? -4.565 5.388 34.921 1.00 52.56 174 ARG A N 1
ATOM 1336 C CA . ARG A 1 174 ? -3.910 5.749 33.673 1.00 52.56 174 ARG A CA 1
ATOM 1337 C C . ARG A 1 174 ? -3.539 7.234 33.739 1.00 52.56 174 ARG A C 1
ATOM 1339 O O . ARG A 1 174 ? -4.443 8.062 33.860 1.00 52.56 174 ARG A O 1
ATOM 1346 N N . PRO A 1 175 ? -2.248 7.608 33.652 1.00 51.38 175 PRO A N 1
ATOM 1347 C CA . PRO A 1 175 ? -1.849 9.007 33.714 1.00 51.38 175 PRO A CA 1
ATOM 1348 C C . PRO A 1 175 ? -2.526 9.772 32.575 1.00 51.38 175 PRO A C 1
ATOM 1350 O O . PRO A 1 175 ? -2.337 9.453 31.397 1.00 51.38 175 PRO A O 1
ATOM 1353 N N . GLU A 1 176 ? -3.360 10.749 32.939 1.00 46.69 176 GLU A N 1
ATOM 1354 C CA . GLU A 1 176 ? -4.103 11.571 31.990 1.00 46.69 176 GLU A CA 1
ATOM 1355 C C . GLU A 1 176 ? -3.083 12.304 31.107 1.00 46.69 176 GLU A C 1
ATOM 1357 O O . GLU A 1 176 ? -2.282 13.113 31.581 1.00 46.69 176 GLU A O 1
ATOM 1362 N N . ALA A 1 177 ? -3.044 11.963 29.817 1.00 46.94 177 ALA A N 1
ATOM 1363 C CA . ALA A 1 177 ? -2.134 12.613 28.888 1.00 46.94 177 ALA A CA 1
ATOM 1364 C C . ALA A 1 177 ? -2.442 14.122 28.863 1.00 46.94 177 ALA A C 1
ATOM 1366 O O . ALA A 1 177 ? -3.619 14.497 28.795 1.00 46.94 177 ALA A O 1
ATOM 1367 N N . PRO A 1 178 ? -1.421 14.999 28.911 1.00 49.47 178 PRO A N 1
ATOM 1368 C CA . PRO A 1 178 ? -1.632 16.436 28.991 1.00 49.47 178 PRO A CA 1
ATOM 1369 C C . PRO A 1 178 ? -2.465 16.899 27.796 1.00 49.47 178 PRO A C 1
ATOM 1371 O O . PRO A 1 178 ? -2.049 16.781 26.641 1.00 49.47 178 PRO A O 1
ATOM 1374 N N . ARG A 1 179 ? -3.667 17.415 28.077 1.00 44.12 179 ARG A N 1
ATOM 1375 C CA . ARG A 1 179 ? -4.517 18.040 27.063 1.00 44.12 179 ARG A CA 1
ATOM 1376 C C . ARG A 1 179 ? -3.792 19.285 26.564 1.00 44.12 179 ARG A C 1
ATOM 1378 O O . ARG A 1 179 ? -3.677 20.270 27.292 1.00 44.12 179 ARG A O 1
ATOM 1385 N N . ALA A 1 180 ? -3.263 19.212 25.345 1.00 47.72 180 ALA A N 1
ATOM 1386 C CA . ALA A 1 180 ? -2.690 20.364 24.664 1.00 47.72 180 ALA A CA 1
ATOM 1387 C C . ALA A 1 180 ? -3.757 21.470 24.574 1.00 47.72 180 ALA A C 1
ATOM 1389 O O . ALA A 1 180 ? -4.866 21.212 24.101 1.00 47.72 180 ALA A O 1
ATOM 1390 N N . LYS A 1 181 ? -3.421 22.655 25.093 1.00 46.19 181 LYS A N 1
ATOM 1391 C CA . LYS A 1 181 ? -4.189 23.892 24.910 1.00 46.19 181 LYS A CA 1
ATOM 1392 C C . LYS A 1 181 ? -3.897 24.495 23.544 1.00 46.19 181 LYS A C 1
ATOM 1394 O O . LYS A 1 181 ? -2.729 24.388 23.109 1.00 46.19 181 LYS A O 1
#

Radius of gyration: 42.23 Å; chains: 1; bounding box: 76×41×112 Å

Sequence (181 aa):
MSPNVDVVRALELLSQLEPELLAHEAVVPPGRPSPGDGDALDRALRAGLARLRVEIGRETFIYLRWRAERAREAAAAARAEAAALRRTARATRRAADLPTSATAREVRDASGRSWTISEAGPNDLFGGASPRWLGFHSGAVHRQISDYPPDWRARGDEELCQLLTRDDAVSDERPEAPRAK

Organism: NCBI:txid861299

pLDDT: mean 76.45, std 14.94, range [42.5, 96.25]

Secondary structure (DSSP, 8-state):
------HHHHHHHHHHHHHHHHHHHHHS--PPPPTTHHHHHHHHHHHHHHHHHHHHHHHHHHHHHHHHHHHHHHHHHHHHHHHHHHHHHHHHHHHHHS---SS-EEEE-TTS-EEEEEEE---GGGSS-PPPEEEEEETTEEEEESS--TTGGGS-HHHHHHHHTSTT-EEE---------